Protein AF-A0A966MC82-F1 (afdb_monomer)

Secondary structure (DSSP, 8-state):
-TTTTT-----GGGTTT-S--HHHHHHHHHHHHHHHSTTHHHHHHHHHH---GGGGT-TTTS--TT-PPPGGGTTTTT-----GGG--S----S-----GGG-------

Sequence (109 aa):
YAQSMEFPIIPCDLCGSQPNLQRSAMKKLLRDWERDFPGRIENLFRSLHHIVPSHLLDQDAFDFQNLTIHSDLAHLSKSYEGDRAIDEGIDACESIEPSWSSLTWIHKD

Foldseek 3Di:
DCVVVVPPDDDPVVPPPDPCPVVVVV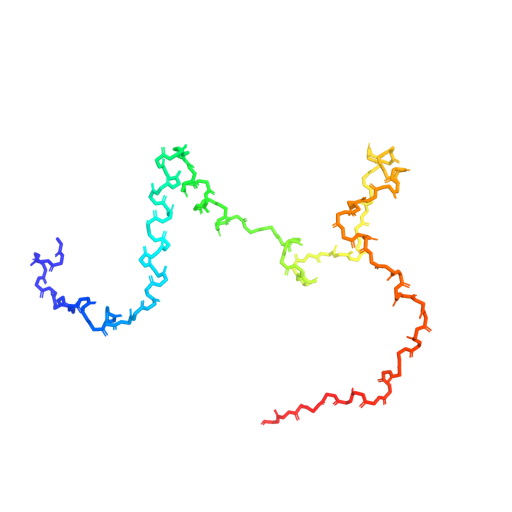VVVVVVCCVVPPCVVVVVVVVVVDDDQVVVPDCVSDPPPPDDDDPVCVVVVVPPPPDCVPVPDDPPPPDPPDPPVPDDDDDDD

Radius of gyration: 25.34 Å; Cα contacts (8 Å, |Δi|>4): 18; chains: 1; bounding box: 69×47×51 Å

Solvent-accessible surface area (backbone atoms only — not comparable to full-atom values): 7539 Å² total; per-residue (Å²): 104,60,77,82,67,68,56,87,76,78,68,74,66,85,75,61,81,54,95,76,53,58,69,59,54,49,54,50,52,54,53,52,45,36,71,78,38,74,66,47,61,60,51,54,57,52,48,75,74,57,81,59,48,76,80,67,78,37,69,91,70,28,74,72,87,77,71,72,82,59,74,91,48,57,77,59,72,70,59,84,72,63,84,64,89,73,66,89,62,75,87,82,78,70,83,72,82,76,79,69,89,74,76,76,83,79,82,77,130

Structure (mmCIF, N/CA/C/O backbone):
data_AF-A0A966MC82-F1
#
_entry.id   AF-A0A966MC82-F1
#
loop_
_atom_site.group_PDB
_atom_site.id
_atom_site.type_symbol
_atom_site.label_atom_id
_atom_site.label_alt_id
_atom_site.label_comp_id
_atom_site.label_asym_id
_atom_site.label_entity_id
_atom_site.label_seq_id
_atom_site.pdbx_PDB_ins_code
_atom_site.Cartn_x
_atom_site.Cartn_y
_atom_site.Cartn_z
_atom_site.occupancy
_atom_site.B_iso_or_equiv
_atom_site.auth_seq_id
_atom_site.auth_comp_id
_atom_site.auth_asym_id
_atom_site.auth_atom_id
_atom_site.pdbx_PDB_model_num
ATOM 1 N N . TYR A 1 1 ? -27.413 -11.396 7.766 1.00 80.94 1 TYR A N 1
ATOM 2 C CA . TYR A 1 1 ? -26.810 -12.608 7.182 1.00 80.94 1 TYR A CA 1
ATOM 3 C C . TYR A 1 1 ? -26.292 -13.564 8.251 1.00 80.94 1 TYR A C 1
ATOM 5 O O . TYR A 1 1 ? -26.901 -14.600 8.435 1.00 80.94 1 TYR A O 1
ATOM 13 N N . ALA A 1 2 ? -25.234 -13.236 9.006 1.00 83.19 2 ALA A N 1
ATOM 14 C CA . ALA A 1 2 ? -24.690 -14.174 10.000 1.00 83.19 2 ALA A CA 1
ATOM 15 C C . ALA A 1 2 ? -25.697 -14.570 11.101 1.00 83.19 2 ALA A C 1
ATOM 17 O O . ALA A 1 2 ? -25.834 -15.748 11.398 1.00 83.19 2 ALA A O 1
ATOM 18 N N . GLN A 1 3 ? -26.468 -13.607 11.623 1.00 85.44 3 GLN A N 1
ATOM 19 C CA . GLN A 1 3 ? -27.567 -13.880 12.563 1.00 85.44 3 GLN A CA 1
ATOM 20 C C . GLN A 1 3 ? -28.715 -14.684 11.940 1.00 85.44 3 GLN A C 1
ATOM 22 O O . GLN A 1 3 ? -29.256 -15.566 12.585 1.00 85.44 3 GLN A O 1
ATOM 27 N N . SER A 1 4 ? -29.082 -14.400 10.687 1.00 90.06 4 SER A N 1
ATOM 28 C CA . SER A 1 4 ? -30.184 -15.090 9.999 1.00 90.06 4 SER A CA 1
ATOM 29 C C . SER A 1 4 ? -29.837 -16.521 9.579 1.00 90.06 4 SER A C 1
ATOM 31 O O . SER A 1 4 ? -30.735 -17.293 9.285 1.00 90.06 4 SER A O 1
ATOM 33 N N . MET A 1 5 ? -28.545 -16.851 9.516 1.00 94.25 5 MET A N 1
ATOM 34 C CA . MET A 1 5 ? -28.022 -18.182 9.193 1.00 94.25 5 MET A CA 1
ATOM 35 C C . MET A 1 5 ? -27.556 -18.945 10.444 1.00 94.25 5 MET A C 1
ATOM 37 O O . MET A 1 5 ? -26.957 -20.005 10.306 1.00 94.25 5 MET A O 1
ATOM 41 N N . GLU A 1 6 ? -27.770 -18.384 11.643 1.00 91.00 6 GLU A N 1
ATOM 42 C CA . GLU A 1 6 ? -27.381 -18.976 12.934 1.00 91.00 6 GLU A CA 1
ATOM 43 C C . GLU A 1 6 ? -25.905 -19.416 13.014 1.00 91.00 6 GLU A C 1
ATOM 45 O O . GLU A 1 6 ? -25.554 -20.363 13.717 1.00 91.00 6 GLU A O 1
ATOM 50 N N . PHE A 1 7 ? -24.998 -18.723 12.314 1.00 90.12 7 PHE A N 1
ATOM 51 C CA . PHE A 1 7 ? -23.576 -19.049 12.406 1.00 90.12 7 PHE A CA 1
ATOM 52 C C . PHE A 1 7 ? -23.036 -18.742 13.810 1.00 90.12 7 PHE A C 1
ATOM 54 O O . PHE A 1 7 ? -23.354 -17.683 14.363 1.00 90.12 7 PHE A O 1
ATOM 61 N N . PRO A 1 8 ? -22.162 -19.600 14.375 1.00 84.38 8 PRO A N 1
ATOM 62 C CA . PRO A 1 8 ? -21.488 -19.301 15.628 1.00 84.38 8 PRO A CA 1
ATOM 63 C C . PRO A 1 8 ? -20.545 -18.113 15.415 1.00 84.38 8 PRO A C 1
ATOM 65 O O . PRO A 1 8 ? -19.492 -18.225 14.784 1.00 84.38 8 PRO A O 1
ATOM 68 N N . ILE A 1 9 ? -20.940 -16.948 15.924 1.00 81.62 9 ILE A N 1
ATOM 69 C CA . ILE A 1 9 ? -20.110 -15.746 15.885 1.00 81.62 9 ILE A CA 1
ATOM 70 C C . ILE A 1 9 ? -19.099 -15.858 17.024 1.00 81.62 9 ILE A C 1
ATOM 72 O O . ILE A 1 9 ? -19.450 -15.735 18.196 1.00 81.62 9 ILE A O 1
ATOM 76 N N . ILE A 1 10 ? -17.837 -16.092 16.673 1.00 78.94 1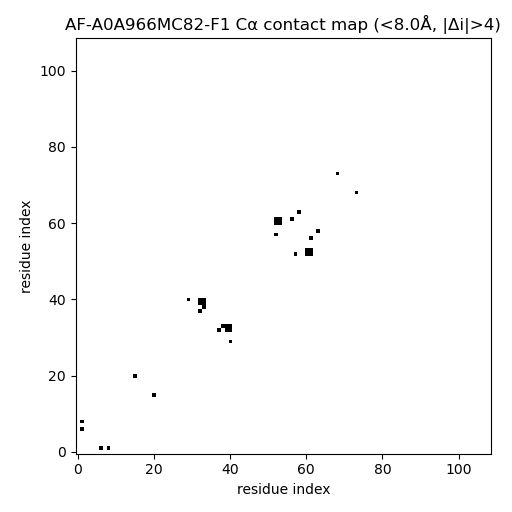0 ILE A N 1
ATOM 77 C CA . ILE A 1 10 ? -16.733 -16.054 17.632 1.00 78.94 10 ILE A CA 1
ATOM 78 C C . ILE A 1 10 ? -16.566 -14.594 18.090 1.00 78.94 10 ILE A C 1
ATOM 80 O O . ILE A 1 10 ? -16.379 -13.717 17.239 1.00 78.94 10 ILE A O 1
ATOM 84 N N . PRO A 1 11 ? -16.644 -14.296 19.400 1.00 66.19 11 PRO A N 1
ATOM 85 C CA . PRO A 1 11 ? -16.524 -12.929 19.889 1.00 66.19 11 PRO A CA 1
ATOM 86 C C . PRO A 1 11 ? -15.121 -12.376 19.597 1.00 66.19 11 PRO A C 1
ATOM 88 O O . PRO A 1 11 ? -14.108 -13.051 19.788 1.00 66.19 11 PRO A O 1
ATOM 91 N N . CYS A 1 12 ? -15.059 -11.122 19.140 1.00 63.47 12 CYS A N 1
ATOM 92 C CA . CYS A 1 12 ? -13.821 -10.422 18.757 1.00 63.47 12 CYS A CA 1
ATOM 93 C C . CYS A 1 12 ? -12.890 -10.120 19.955 1.00 63.47 12 CYS A C 1
ATOM 95 O O . CYS A 1 12 ? -11.822 -9.524 19.804 1.00 63.47 12 CYS A O 1
ATOM 97 N N . ASP A 1 13 ? -13.263 -10.576 21.144 1.00 58.03 13 ASP A N 1
ATOM 98 C CA . ASP A 1 13 ? -12.555 -10.341 22.398 1.00 58.03 13 ASP A CA 1
ATOM 99 C C . ASP A 1 13 ? -11.348 -11.285 22.554 1.00 58.03 13 ASP A C 1
ATOM 101 O O . ASP A 1 13 ? -10.431 -11.010 23.323 1.00 58.03 13 ASP A O 1
ATOM 105 N N . LEU A 1 14 ? -11.290 -12.359 21.756 1.00 58.88 14 LEU A N 1
ATOM 106 C CA . LEU A 1 14 ? -10.210 -13.359 21.758 1.00 58.88 14 LEU A CA 1
ATOM 107 C C . LEU A 1 14 ? -8.866 -12.839 21.206 1.00 58.88 14 LEU A C 1
ATOM 109 O O . LEU A 1 14 ? -7.823 -13.428 21.467 1.00 58.88 14 LEU A O 1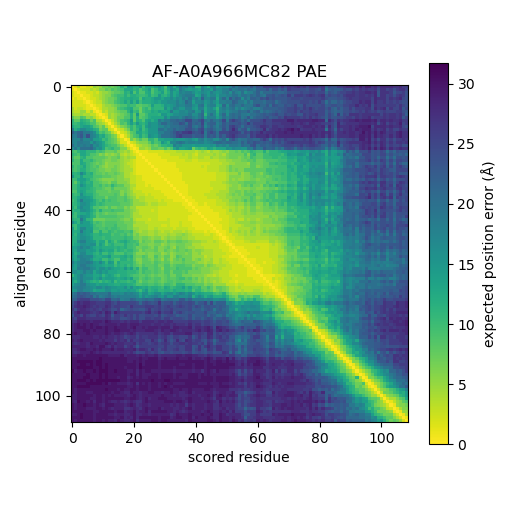
ATOM 113 N N . CYS A 1 15 ? -8.873 -11.726 20.466 1.00 56.22 15 CYS A N 1
ATOM 114 C CA . CYS A 1 15 ? -7.682 -11.069 19.899 1.00 56.22 15 CYS A CA 1
ATOM 115 C C . CYS A 1 15 ? -7.512 -9.617 20.408 1.00 56.22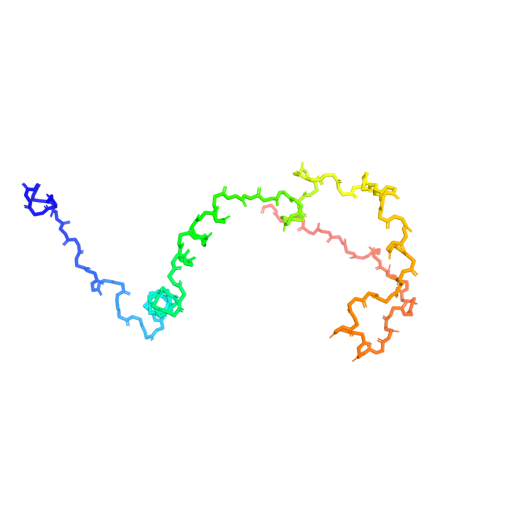 15 CYS A C 1
ATOM 117 O O . CYS A 1 15 ? -6.488 -8.980 20.159 1.00 56.22 15 CYS A O 1
ATOM 119 N N . GLY A 1 16 ? -8.509 -9.081 21.122 1.00 53.38 16 GLY A N 1
ATOM 120 C CA . GLY A 1 16 ? -8.615 -7.666 21.495 1.00 53.38 16 GLY A CA 1
ATOM 121 C C . GLY A 1 16 ? -7.909 -7.250 22.789 1.00 53.38 16 GLY A C 1
ATOM 122 O O . GLY A 1 16 ? -7.924 -6.069 23.116 1.00 53.38 16 GLY A O 1
ATOM 123 N N . SER A 1 17 ? -7.280 -8.170 23.525 1.00 58.66 17 SER A N 1
ATOM 124 C CA . SER A 1 17 ? -6.634 -7.876 24.817 1.00 58.66 17 SER A CA 1
ATOM 125 C C . SER A 1 17 ? -5.199 -7.341 24.709 1.00 58.66 17 SER A C 1
ATOM 127 O O . SER A 1 17 ? -4.528 -7.161 25.724 1.00 58.66 17 SER A O 1
ATOM 129 N N . GLN A 1 18 ? -4.700 -7.087 23.496 1.00 66.44 18 GLN A N 1
ATOM 130 C CA . GLN A 1 18 ? -3.320 -6.652 23.295 1.00 66.44 18 GLN A CA 1
ATOM 131 C C . GLN A 1 18 ? -3.205 -5.120 23.377 1.00 66.44 18 GLN A C 1
ATOM 133 O O . GLN A 1 18 ? -3.910 -4.415 22.655 1.00 66.44 18 GLN A O 1
ATOM 138 N N . PRO A 1 19 ? -2.282 -4.576 24.190 1.00 61.50 19 PRO A N 1
ATOM 139 C CA . PRO A 1 19 ? -2.150 -3.131 24.402 1.00 61.50 19 PRO A CA 1
ATOM 140 C C . PRO A 1 19 ? -1.717 -2.350 23.145 1.00 61.50 19 PRO A C 1
ATOM 142 O O . PRO A 1 19 ? -1.921 -1.143 23.078 1.00 61.50 19 PRO A O 1
ATOM 145 N N . ASN A 1 20 ? -1.182 -3.027 22.120 1.00 65.12 20 ASN A N 1
ATOM 146 C CA . ASN A 1 20 ? -0.632 -2.420 20.901 1.00 65.12 20 ASN A CA 1
ATOM 147 C C . ASN A 1 20 ? -1.455 -2.774 19.654 1.00 65.12 20 ASN A C 1
ATOM 149 O O . ASN A 1 20 ? -0.937 -3.331 18.684 1.00 65.12 20 ASN A O 1
ATOM 153 N N . LEU A 1 21 ? -2.754 -2.469 19.666 1.00 75.75 21 LEU A N 1
ATOM 154 C CA . LEU A 1 21 ? -3.658 -2.723 18.538 1.00 75.75 21 LEU A CA 1
ATOM 155 C C . LEU A 1 21 ? -3.361 -1.791 17.348 1.00 75.75 21 LEU A C 1
ATOM 157 O O . LEU A 1 21 ? -4.117 -0.863 17.048 1.00 75.75 21 LEU A O 1
ATOM 161 N N . GLN A 1 22 ? -2.295 -2.097 16.608 1.00 83.12 22 GLN A N 1
ATOM 162 C CA . GLN A 1 22 ? -1.900 -1.399 15.379 1.00 83.12 22 GLN A CA 1
ATOM 163 C C . GLN A 1 22 ? -3.033 -1.366 14.347 1.00 83.12 22 GLN A C 1
ATOM 165 O O . GLN A 1 22 ? -3.227 -0.379 13.644 1.00 83.12 22 GLN A O 1
ATOM 170 N N . ARG A 1 23 ? -3.875 -2.407 14.321 1.00 85.00 23 ARG A N 1
ATOM 171 C CA . ARG A 1 23 ? -5.068 -2.445 13.465 1.00 85.00 23 ARG A CA 1
ATOM 172 C C . ARG A 1 23 ? -6.098 -1.367 13.831 1.00 85.00 23 ARG A C 1
ATOM 174 O O . ARG A 1 23 ? -6.747 -0.824 12.940 1.00 85.00 23 ARG A O 1
ATOM 181 N N . SER A 1 24 ? -6.263 -1.055 15.117 1.00 83.56 24 SER A N 1
ATOM 182 C CA . SER A 1 24 ? -7.170 0.011 15.564 1.00 83.56 24 SER A CA 1
ATOM 183 C C . SER A 1 24 ? -6.610 1.390 15.210 1.00 83.56 24 SER A C 1
ATOM 185 O O . SER A 1 24 ? -7.329 2.224 14.657 1.00 83.56 24 SER A O 1
ATOM 187 N N . ALA A 1 25 ? -5.306 1.590 15.435 1.00 88.94 25 ALA A N 1
ATOM 188 C CA . ALA A 1 25 ? -4.604 2.814 15.054 1.00 88.94 25 ALA A CA 1
ATOM 189 C C . ALA A 1 25 ? -4.692 3.075 13.541 1.00 88.94 25 ALA A C 1
ATOM 191 O O . ALA A 1 25 ? -5.101 4.158 13.126 1.00 88.94 25 ALA A O 1
ATOM 192 N N . MET A 1 26 ? -4.432 2.054 12.719 1.00 91.12 26 MET A N 1
ATOM 193 C CA . MET A 1 26 ? -4.574 2.134 11.263 1.00 91.12 26 MET A CA 1
ATOM 194 C C . MET A 1 26 ? -6.013 2.465 10.846 1.00 91.12 26 MET A C 1
ATOM 196 O O . MET A 1 26 ? -6.231 3.336 10.011 1.00 91.12 26 MET A O 1
ATOM 200 N N . LYS A 1 27 ? -7.022 1.831 11.465 1.00 90.25 27 LYS A N 1
ATOM 201 C CA . LYS A 1 27 ? -8.436 2.134 11.180 1.00 90.25 27 LYS A CA 1
ATOM 202 C C . LYS A 1 27 ? -8.773 3.601 11.463 1.00 90.25 27 LYS A C 1
ATOM 204 O O . LYS A 1 27 ? -9.547 4.192 10.714 1.00 90.25 27 LYS A O 1
ATOM 209 N N . LYS A 1 28 ? -8.223 4.180 12.534 1.00 92.88 28 LYS A N 1
ATOM 210 C CA . LYS A 1 28 ? -8.393 5.605 12.838 1.00 92.88 28 LYS A CA 1
ATOM 211 C C . LYS A 1 28 ? -7.718 6.478 11.779 1.00 92.88 28 LYS A C 1
ATOM 213 O O . LYS A 1 28 ? -8.386 7.340 11.222 1.00 92.88 28 LYS A O 1
ATOM 218 N N . LEU A 1 29 ? -6.461 6.190 11.450 1.00 94.62 29 LEU A N 1
ATOM 219 C CA . LEU A 1 29 ? -5.698 6.931 10.444 1.00 94.62 29 LEU A CA 1
ATOM 220 C C . LEU A 1 29 ? -6.397 6.945 9.078 1.00 94.62 29 LEU A C 1
ATOM 222 O O . LEU A 1 29 ? -6.531 8.006 8.478 1.00 94.62 29 LEU A O 1
ATOM 226 N N . LEU A 1 30 ? -6.915 5.801 8.622 1.00 94.56 30 LEU A N 1
ATOM 227 C CA . LEU A 1 30 ? -7.669 5.727 7.368 1.00 94.56 30 LEU A CA 1
ATOM 228 C C . LEU A 1 30 ? -8.920 6.619 7.402 1.00 94.56 30 LEU A C 1
ATOM 230 O O . LEU A 1 30 ? -9.178 7.347 6.450 1.00 94.56 30 LEU A O 1
ATOM 234 N N . ARG A 1 31 ? -9.674 6.618 8.510 1.00 94.00 31 ARG A N 1
ATOM 235 C CA . ARG A 1 31 ? -10.863 7.479 8.663 1.00 94.00 31 ARG A CA 1
ATOM 236 C C . ARG A 1 31 ? -10.518 8.964 8.664 1.00 94.00 31 ARG A C 1
ATOM 238 O O . ARG A 1 31 ? -11.255 9.748 8.076 1.00 94.00 31 ARG A O 1
ATOM 245 N N . ASP A 1 32 ? -9.432 9.336 9.335 1.00 96.06 32 ASP A N 1
ATOM 246 C CA . ASP A 1 32 ? -8.961 10.720 9.360 1.00 96.06 32 ASP A CA 1
ATOM 247 C C . ASP A 1 32 ? -8.540 11.166 7.949 1.00 96.06 32 ASP A C 1
ATOM 249 O O . ASP A 1 32 ? -8.959 12.222 7.486 1.00 96.06 32 ASP A O 1
ATOM 253 N N . TRP A 1 33 ? -7.820 10.317 7.213 1.00 96.38 33 TRP A N 1
ATOM 254 C CA . TRP A 1 33 ? -7.442 10.577 5.823 1.00 96.38 33 TRP A CA 1
ATOM 255 C C . TRP A 1 33 ? -8.620 10.743 4.870 1.00 96.38 33 TRP A C 1
ATOM 257 O O . TRP A 1 33 ? -8.550 11.617 4.014 1.00 96.38 33 TRP A O 1
ATOM 267 N N . GLU A 1 34 ? -9.678 9.949 5.011 1.00 95.75 34 GLU A N 1
ATOM 268 C CA . GLU A 1 34 ? -10.872 10.088 4.168 1.00 95.75 34 GLU A CA 1
ATOM 269 C C . GLU A 1 34 ? -11.630 11.386 4.452 1.00 95.75 34 GLU A C 1
ATOM 271 O O . GLU A 1 34 ? -12.150 12.021 3.539 1.00 95.75 34 GLU A O 1
ATOM 276 N N . ARG A 1 35 ? -11.662 11.818 5.720 1.00 95.44 35 ARG A N 1
ATOM 277 C CA . ARG A 1 35 ? -12.254 13.109 6.090 1.00 95.44 35 ARG A CA 1
ATOM 278 C C . ARG A 1 35 ? -11.462 14.269 5.495 1.00 95.44 35 ARG A C 1
ATOM 280 O O . ARG A 1 35 ? -12.060 15.210 4.981 1.00 95.44 35 ARG A O 1
ATOM 287 N N . ASP A 1 36 ? -10.141 14.218 5.619 1.00 97.06 36 ASP A N 1
ATOM 288 C CA . ASP A 1 36 ? -9.273 15.325 5.226 1.00 97.06 36 ASP A CA 1
ATOM 2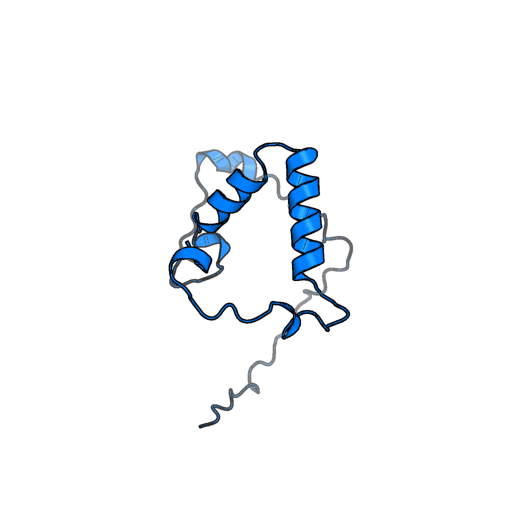89 C C . ASP A 1 36 ? -9.076 15.365 3.695 1.00 97.06 36 ASP A C 1
ATOM 291 O O . ASP A 1 36 ? -8.899 16.436 3.115 1.00 97.06 36 ASP A O 1
ATOM 295 N N . PHE A 1 37 ? -9.134 14.204 3.029 1.00 95.88 37 PHE A N 1
ATOM 296 C CA . PHE A 1 37 ? -8.928 14.033 1.590 1.00 95.88 37 PHE A CA 1
ATOM 297 C C . PHE A 1 37 ? -9.885 12.966 1.023 1.00 95.88 37 PHE A C 1
ATOM 299 O O . PHE A 1 37 ? -9.497 11.797 0.912 1.00 95.88 37 PHE A O 1
ATOM 306 N N . PRO A 1 38 ? -11.114 13.347 0.631 1.00 94.69 38 PRO A N 1
ATOM 307 C CA . PRO A 1 38 ? -12.096 12.395 0.119 1.00 94.69 38 PRO A CA 1
ATOM 308 C C . PRO A 1 38 ? -11.594 11.720 -1.163 1.00 94.69 38 PRO A C 1
ATOM 310 O O . PRO A 1 38 ? -11.027 12.383 -2.040 1.00 94.69 38 PRO A O 1
ATOM 313 N N . GLY A 1 39 ? -11.788 10.407 -1.286 1.00 93.88 39 GLY A N 1
ATOM 314 C CA . GLY A 1 39 ? -11.294 9.628 -2.430 1.00 93.88 39 GLY A CA 1
ATOM 315 C C . GLY A 1 39 ? -9.879 9.057 -2.251 1.00 93.88 39 GLY A C 1
ATOM 316 O O . GLY A 1 39 ? -9.347 8.379 -3.143 1.00 93.88 39 GLY A O 1
ATOM 317 N N . ARG A 1 40 ? -9.202 9.365 -1.135 1.00 95.19 40 ARG A N 1
ATOM 318 C CA . ARG A 1 40 ? -7.836 8.886 -0.880 1.00 95.19 40 ARG A CA 1
ATOM 319 C C . ARG A 1 40 ? -7.820 7.388 -0.604 1.00 95.19 40 ARG A C 1
ATOM 321 O O . ARG A 1 40 ? -6.900 6.715 -1.079 1.00 95.19 40 ARG A O 1
ATOM 328 N N . ILE A 1 41 ? -8.796 6.862 0.137 1.00 94.94 41 ILE A N 1
ATOM 329 C CA . ILE A 1 41 ? -8.851 5.427 0.435 1.00 94.94 41 ILE A CA 1
ATOM 330 C C . ILE A 1 41 ? -9.028 4.617 -0.854 1.00 94.94 41 ILE A C 1
ATOM 332 O O . ILE A 1 41 ? -8.372 3.591 -1.019 1.00 94.94 41 ILE A O 1
ATOM 336 N N . GLU A 1 42 ? -9.848 5.078 -1.792 1.00 94.31 42 GLU A N 1
ATOM 337 C CA . GLU A 1 42 ? -10.096 4.425 -3.080 1.00 94.31 42 GLU A CA 1
ATOM 338 C C . GLU A 1 42 ? -8.833 4.401 -3.941 1.00 94.31 42 GLU A C 1
ATOM 340 O O . GLU A 1 42 ? -8.509 3.381 -4.552 1.00 94.31 42 GLU A O 1
ATOM 345 N N . ASN A 1 43 ? -8.085 5.507 -3.963 1.00 93.44 43 ASN A N 1
ATOM 346 C CA . ASN A 1 43 ? -6.802 5.565 -4.657 1.00 93.44 43 ASN A CA 1
ATOM 347 C C . ASN A 1 43 ? -5.767 4.627 -4.026 1.00 93.44 43 ASN A C 1
ATOM 349 O O . ASN A 1 43 ? -5.060 3.937 -4.760 1.00 93.44 43 ASN A O 1
ATOM 353 N N . LEU A 1 44 ? -5.719 4.549 -2.692 1.00 92.38 44 LEU A N 1
ATOM 354 C CA . LEU A 1 44 ? -4.879 3.585 -1.981 1.00 92.38 44 LEU A CA 1
ATOM 355 C C . LEU A 1 44 ? -5.291 2.141 -2.309 1.00 92.38 44 LEU A C 1
ATOM 357 O O . LEU A 1 44 ? -4.448 1.306 -2.605 1.00 92.38 44 LEU A O 1
ATOM 361 N N . PHE A 1 45 ? -6.587 1.834 -2.317 1.00 92.19 45 PHE A N 1
ATOM 362 C CA . 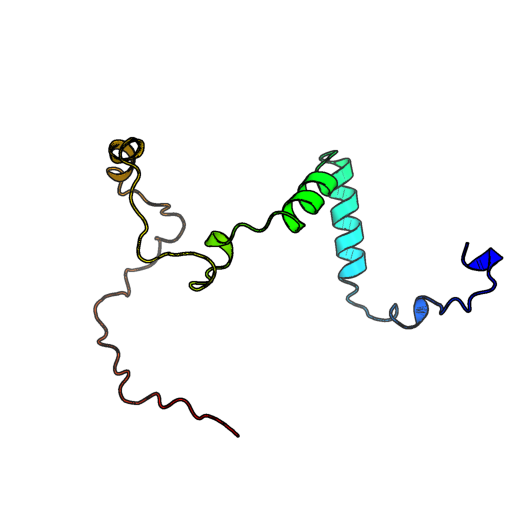PHE A 1 45 ? -7.072 0.504 -2.694 1.00 92.19 45 PHE A CA 1
ATOM 363 C C . PHE A 1 45 ? -6.720 0.144 -4.138 1.00 92.19 45 PHE A C 1
ATOM 365 O O . PHE A 1 45 ? -6.352 -0.995 -4.427 1.00 92.19 45 PHE A O 1
ATOM 372 N N . ARG A 1 46 ? -6.804 1.113 -5.052 1.00 93.00 46 ARG A N 1
ATOM 373 C CA . ARG A 1 46 ? -6.447 0.911 -6.455 1.00 93.00 46 ARG A CA 1
ATOM 374 C C . ARG A 1 46 ? -4.946 0.708 -6.647 1.00 93.00 46 ARG A C 1
ATOM 376 O O . ARG A 1 46 ? -4.570 -0.106 -7.487 1.00 93.00 46 ARG A O 1
ATOM 383 N N . SER A 1 47 ? -4.099 1.384 -5.867 1.00 90.81 47 SER A N 1
ATOM 384 C CA . SER A 1 47 ? -2.647 1.183 -5.943 1.00 90.81 47 SER A CA 1
ATOM 385 C C . SER A 1 47 ? -2.229 -0.212 -5.478 1.00 90.81 47 SER A C 1
ATOM 387 O O . SER A 1 47 ? -1.340 -0.796 -6.085 1.00 90.81 47 SER A O 1
ATOM 389 N N . LEU A 1 48 ? -2.919 -0.798 -4.491 1.00 89.94 48 LEU A N 1
ATOM 390 C CA . LEU A 1 48 ? -2.656 -2.176 -4.049 1.00 89.94 48 LEU A CA 1
ATOM 391 C C . LEU A 1 48 ? -2.862 -3.217 -5.161 1.00 89.94 48 LEU A C 1
ATOM 393 O O . LEU A 1 48 ? -2.190 -4.245 -5.167 1.00 89.94 48 LEU A O 1
ATOM 397 N N . HIS A 1 49 ? -3.771 -2.960 -6.104 1.00 89.81 49 HIS A N 1
ATOM 398 C CA . HIS A 1 49 ? -3.996 -3.836 -7.257 1.00 89.81 49 HIS A CA 1
ATOM 399 C C . HIS A 1 49 ? -3.025 -3.592 -8.416 1.00 89.81 49 HIS A C 1
ATOM 401 O O . HIS A 1 49 ? -2.886 -4.454 -9.283 1.00 89.81 49 HIS A O 1
ATOM 407 N N . HIS A 1 50 ? -2.382 -2.427 -8.464 1.00 90.25 50 HIS A N 1
ATOM 408 C CA . HIS A 1 50 ? -1.539 -2.025 -9.579 1.00 90.25 50 HIS A CA 1
ATOM 409 C C . HIS A 1 50 ? -0.061 -2.111 -9.194 1.00 90.25 50 HIS A C 1
ATOM 411 O O . HIS A 1 50 ? 0.559 -1.136 -8.765 1.00 90.25 50 HIS A O 1
ATOM 417 N N . ILE A 1 51 ? 0.506 -3.301 -9.371 1.00 89.38 51 ILE A N 1
ATOM 418 C CA . ILE A 1 51 ? 1.913 -3.575 -9.086 1.00 89.38 51 ILE A CA 1
ATOM 419 C C . ILE A 1 51 ? 2.744 -3.243 -10.327 1.00 89.38 51 ILE A C 1
ATOM 421 O O . ILE A 1 51 ? 2.504 -3.786 -11.403 1.00 89.38 51 ILE A O 1
ATOM 425 N N . VAL A 1 52 ? 3.730 -2.357 -10.171 1.00 89.88 52 VAL A N 1
ATOM 426 C CA . VAL A 1 52 ? 4.716 -2.048 -11.215 1.00 89.88 52 VAL A CA 1
ATOM 427 C C . VAL A 1 52 ? 5.978 -2.872 -10.935 1.00 89.88 52 VAL A C 1
ATOM 429 O O . VAL A 1 52 ? 6.600 -2.644 -9.896 1.00 89.88 52 VAL A O 1
ATOM 432 N N . PRO A 1 53 ? 6.380 -3.805 -11.821 1.00 91.25 53 PRO A N 1
ATOM 433 C CA . PRO A 1 53 ? 7.513 -4.704 -11.574 1.00 91.25 53 PRO A CA 1
ATOM 434 C C . PRO A 1 53 ? 8.832 -3.995 -11.247 1.00 91.25 53 PRO A C 1
ATOM 436 O O . PRO A 1 53 ? 9.575 -4.454 -10.385 1.00 91.25 53 PRO A O 1
ATOM 439 N N . SER A 1 54 ? 9.090 -2.827 -11.845 1.00 90.31 54 SER A N 1
ATOM 440 C CA . SER A 1 54 ? 10.309 -2.049 -11.580 1.00 90.31 54 SER A CA 1
ATOM 441 C C . SER A 1 54 ? 10.460 -1.613 -10.117 1.00 90.31 54 SER A C 1
ATOM 443 O O . SER A 1 54 ? 11.580 -1.438 -9.648 1.00 90.31 54 SER A O 1
ATOM 445 N N . HIS A 1 55 ? 9.361 -1.460 -9.370 1.00 90.00 55 HIS A N 1
ATOM 446 C CA . HIS A 1 55 ? 9.398 -1.085 -7.951 1.00 90.00 55 HIS A CA 1
ATOM 447 C C . HIS A 1 55 ? 9.661 -2.271 -7.017 1.00 90.00 55 HIS A C 1
ATOM 449 O O . HIS A 1 55 ? 9.937 -2.062 -5.838 1.00 90.00 55 HIS A O 1
ATOM 455 N N . LEU A 1 56 ? 9.555 -3.507 -7.513 1.00 91.19 56 LEU A N 1
ATOM 456 C CA . LEU A 1 56 ? 9.765 -4.708 -6.705 1.00 91.19 56 LEU A CA 1
ATOM 457 C C . LEU A 1 56 ? 11.242 -5.096 -6.571 1.00 91.19 56 LEU A C 1
ATOM 459 O O . LEU A 1 56 ? 11.540 -6.004 -5.803 1.00 91.19 56 LEU A O 1
ATOM 463 N N . LEU A 1 57 ? 12.151 -4.422 -7.294 1.00 89.38 57 LEU A N 1
ATOM 464 C CA . LEU A 1 57 ? 13.585 -4.761 -7.358 1.00 89.38 57 LEU A CA 1
ATOM 465 C C . LEU A 1 57 ? 13.844 -6.236 -7.716 1.00 89.38 57 LEU A C 1
ATOM 467 O O . LEU A 1 57 ? 14.874 -6.806 -7.366 1.00 89.38 57 LEU A O 1
ATOM 471 N N . ASP A 1 58 ? 12.896 -6.847 -8.417 1.00 93.56 58 ASP A N 1
ATOM 472 C CA . ASP A 1 58 ? 12.943 -8.239 -8.830 1.00 93.56 58 ASP A CA 1
ATOM 473 C C . ASP A 1 58 ? 13.484 -8.314 -10.264 1.00 93.56 58 ASP A C 1
ATOM 475 O O . ASP A 1 58 ? 12.844 -7.832 -11.202 1.00 93.56 58 ASP A O 1
ATOM 479 N N . GLN A 1 59 ? 14.684 -8.881 -10.419 1.00 91.25 59 GLN A N 1
ATOM 480 C CA . GLN A 1 59 ? 15.384 -8.991 -11.705 1.00 91.25 59 GLN A CA 1
ATOM 481 C C . GLN A 1 59 ? 14.717 -9.988 -12.661 1.00 91.25 59 GLN A C 1
ATOM 483 O O . GLN A 1 59 ? 14.892 -9.866 -13.873 1.00 91.25 59 GLN A O 1
ATOM 488 N N . ASP A 1 60 ? 13.938 -10.939 -12.138 1.00 93.31 60 ASP A N 1
ATOM 489 C CA . ASP A 1 60 ? 13.181 -11.885 -12.960 1.00 93.31 60 ASP A CA 1
ATOM 490 C C . ASP A 1 60 ? 11.900 -11.229 -13.495 1.00 93.31 60 ASP A C 1
ATOM 492 O O . ASP A 1 60 ? 11.441 -11.527 -14.601 1.00 93.31 60 ASP A O 1
ATOM 496 N N . ALA A 1 61 ? 11.323 -10.305 -12.721 1.00 91.81 61 ALA A N 1
ATOM 497 C CA . ALA A 1 61 ? 10.111 -9.582 -13.092 1.00 91.81 61 ALA A CA 1
ATOM 498 C C . ALA A 1 61 ? 10.376 -8.315 -13.929 1.00 91.81 61 ALA A C 1
ATOM 500 O O . ALA A 1 61 ? 9.465 -7.843 -14.619 1.00 91.81 61 ALA A O 1
ATOM 501 N N . PHE A 1 62 ? 11.582 -7.740 -13.872 1.00 93.56 62 PHE A N 1
ATOM 502 C CA . PHE A 1 62 ? 11.949 -6.530 -14.610 1.00 93.56 62 PHE A CA 1
ATOM 503 C C . PHE A 1 62 ? 13.417 -6.549 -15.073 1.00 93.56 62 PHE A C 1
ATOM 505 O O . PHE A 1 62 ? 14.337 -6.725 -14.279 1.00 93.56 62 PHE A O 1
ATOM 512 N N . ASP A 1 63 ? 13.644 -6.293 -16.366 1.00 91.81 63 ASP A N 1
ATOM 513 C CA . ASP A 1 63 ? 14.983 -6.260 -16.965 1.00 91.81 63 ASP A CA 1
ATOM 514 C C . ASP A 1 63 ? 15.699 -4.933 -16.673 1.00 91.81 63 ASP A C 1
ATOM 516 O O . ASP A 1 63 ? 15.618 -3.959 -17.426 1.00 91.81 63 ASP A O 1
ATOM 520 N N . PHE A 1 64 ? 16.420 -4.903 -15.554 1.00 89.94 64 PHE A N 1
ATOM 521 C CA . PHE A 1 64 ? 17.255 -3.764 -15.177 1.00 89.94 64 PHE A CA 1
ATOM 522 C C . PHE A 1 64 ? 18.546 -3.651 -16.005 1.00 89.94 64 PHE A C 1
ATOM 524 O O . PHE A 1 64 ? 19.150 -2.579 -16.028 1.00 89.94 64 PHE A O 1
ATOM 531 N N . GLN A 1 65 ? 18.996 -4.722 -16.669 1.00 89.75 65 GLN A N 1
ATOM 532 C CA . GLN A 1 65 ? 20.285 -4.732 -17.375 1.00 89.75 65 GLN A CA 1
ATOM 533 C C . GLN A 1 65 ? 20.212 -3.961 -18.694 1.00 89.75 65 GLN A C 1
ATOM 535 O O . GLN A 1 65 ? 21.178 -3.303 -19.079 1.00 89.75 65 GLN A O 1
ATOM 540 N N . ASN A 1 66 ? 19.056 -3.993 -19.357 1.00 89.19 66 ASN A N 1
ATOM 541 C CA . ASN A 1 66 ? 18.846 -3.341 -20.649 1.00 89.19 66 ASN A CA 1
ATOM 542 C C . ASN A 1 66 ? 18.089 -2.005 -20.547 1.00 89.19 66 ASN A C 1
ATOM 544 O O . ASN A 1 66 ? 17.378 -1.613 -21.474 1.00 89.19 66 AS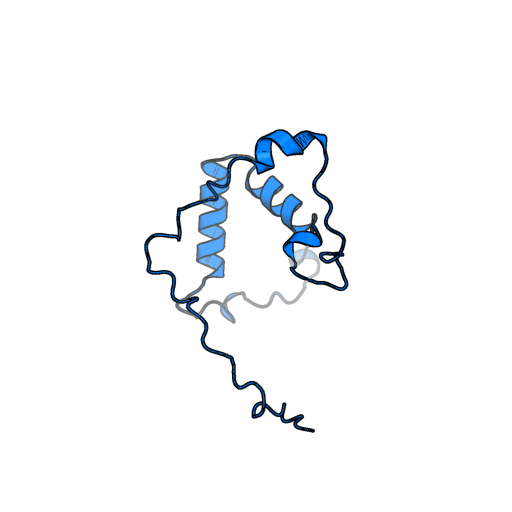N A O 1
ATOM 548 N N . LEU A 1 67 ? 18.241 -1.273 -19.439 1.00 87.12 67 LEU A N 1
ATOM 549 C CA . LEU A 1 67 ? 17.661 0.063 -19.299 1.00 87.12 67 LEU A CA 1
ATOM 550 C C . LEU A 1 67 ? 18.297 1.047 -20.291 1.00 87.12 67 LEU A C 1
ATOM 552 O O . LEU A 1 67 ? 19.475 1.389 -20.197 1.00 87.12 67 LEU A O 1
ATOM 556 N N . THR A 1 68 ? 17.496 1.551 -21.228 1.00 82.00 68 THR A N 1
ATOM 557 C CA . THR A 1 68 ? 17.926 2.574 -22.186 1.00 82.00 68 THR A CA 1
ATOM 558 C C . THR A 1 68 ? 17.423 3.950 -21.781 1.00 82.00 68 THR A C 1
ATOM 560 O O . THR A 1 68 ? 16.241 4.129 -21.483 1.00 82.00 68 THR A O 1
ATOM 563 N N . ILE A 1 69 ? 18.295 4.953 -21.852 1.00 79.19 69 ILE A N 1
ATOM 564 C CA . ILE A 1 69 ? 17.884 6.352 -21.732 1.00 79.19 69 ILE A CA 1
ATOM 565 C C . ILE A 1 69 ? 17.054 6.692 -22.972 1.00 79.19 69 ILE A C 1
ATOM 567 O O . ILE A 1 69 ? 17.562 6.654 -24.093 1.00 79.19 69 ILE A O 1
ATOM 571 N N . HIS A 1 70 ? 15.779 7.032 -22.784 1.00 72.81 70 HIS A N 1
ATOM 572 C CA . HIS A 1 70 ? 14.968 7.560 -23.875 1.00 72.81 70 HIS A CA 1
ATOM 573 C C . HIS A 1 70 ? 15.594 8.865 -24.384 1.00 72.81 70 HIS A C 1
ATOM 575 O O . HIS A 1 70 ? 15.804 9.806 -23.616 1.00 72.81 70 HIS A O 1
ATOM 581 N N . SER A 1 71 ? 15.890 8.920 -25.686 1.00 66.19 71 SER A N 1
ATOM 582 C CA . SER A 1 71 ? 16.585 10.030 -26.357 1.00 66.19 71 SER A CA 1
ATOM 583 C C . SER A 1 71 ? 15.929 11.393 -26.137 1.00 66.19 71 SER A C 1
ATOM 585 O O . SER A 1 71 ? 16.611 12.415 -26.125 1.00 66.19 71 SER A O 1
ATOM 587 N N . ASP A 1 72 ? 14.621 11.409 -25.897 1.00 67.25 72 ASP A N 1
ATOM 588 C CA . ASP A 1 72 ? 13.843 12.630 -25.681 1.00 67.25 72 ASP A CA 1
ATOM 589 C C . ASP A 1 72 ? 14.176 13.295 -24.333 1.00 67.25 72 ASP A C 1
ATOM 591 O O . ASP A 1 72 ? 13.990 14.500 -24.170 1.00 67.25 72 ASP A O 1
ATOM 595 N N . LEU A 1 73 ? 14.760 12.544 -23.391 1.00 64.94 73 LEU A N 1
ATOM 596 C CA . LEU A 1 73 ? 15.232 13.015 -22.084 1.00 64.94 73 LEU A CA 1
ATOM 597 C C . LEU A 1 73 ? 16.760 13.189 -22.025 1.00 64.94 73 LEU A C 1
ATOM 599 O O . LEU A 1 73 ? 17.299 13.515 -20.968 1.00 64.94 73 LEU A O 1
ATOM 603 N N . ALA A 1 74 ? 17.474 13.037 -23.148 1.00 62.12 74 ALA A N 1
ATOM 604 C CA . ALA A 1 74 ? 18.935 13.190 -23.206 1.00 62.12 74 ALA A CA 1
ATOM 605 C C . ALA A 1 74 ? 19.420 14.606 -22.826 1.00 62.12 74 ALA A C 1
ATOM 607 O O . ALA A 1 74 ? 20.576 14.808 -22.462 1.00 62.12 74 ALA A O 1
ATOM 608 N N . HIS A 1 75 ? 18.533 15.602 -22.899 1.00 62.47 75 HIS A N 1
ATOM 609 C CA . HIS A 1 75 ? 18.805 16.957 -22.423 1.00 62.47 75 HIS A CA 1
ATOM 610 C C . HIS A 1 75 ? 18.706 17.079 -20.891 1.00 62.47 75 HIS A C 1
ATOM 612 O O . HIS A 1 75 ? 19.366 17.936 -20.308 1.00 62.47 75 HIS A O 1
ATOM 618 N N . LEU A 1 76 ? 17.922 16.212 -20.241 1.00 60.84 76 LEU A N 1
ATOM 619 C CA . LEU A 1 76 ? 17.716 16.185 -18.792 1.00 60.84 76 LEU A CA 1
ATOM 620 C C . LEU A 1 76 ? 18.848 15.430 -18.077 1.00 60.84 76 LEU A C 1
ATOM 622 O O . LEU A 1 76 ? 19.285 15.845 -17.008 1.00 60.84 76 LEU A O 1
ATOM 626 N N . SER A 1 77 ? 19.410 14.394 -18.716 1.00 55.84 77 SER A N 1
ATOM 627 C CA . SER A 1 77 ? 20.540 13.606 -18.191 1.00 55.84 77 SER A CA 1
ATOM 628 C C . SER A 1 77 ? 21.864 14.377 -18.087 1.00 55.84 77 SER A C 1
ATOM 630 O O . SER A 1 77 ? 22.876 13.811 -17.687 1.00 55.84 77 SER A O 1
ATOM 632 N N . LYS A 1 78 ? 21.889 15.657 -18.481 1.00 52.53 78 LYS A N 1
ATOM 633 C CA . LYS A 1 78 ? 23.054 16.540 -18.334 1.00 52.53 78 LYS A CA 1
ATOM 634 C C . LYS A 1 78 ? 23.056 17.321 -17.018 1.00 52.53 78 LYS A C 1
ATOM 636 O O . LYS A 1 78 ? 24.072 17.930 -16.692 1.00 52.53 78 LYS A O 1
ATOM 641 N N . SER A 1 79 ? 21.955 17.297 -16.266 1.00 55.31 79 SER A N 1
ATOM 642 C CA . SER A 1 79 ? 21.926 17.781 -14.889 1.00 55.31 79 SER A CA 1
ATOM 643 C C . SER A 1 79 ? 22.327 16.622 -13.976 1.00 55.31 79 SER A C 1
ATOM 645 O O . SER A 1 79 ? 21.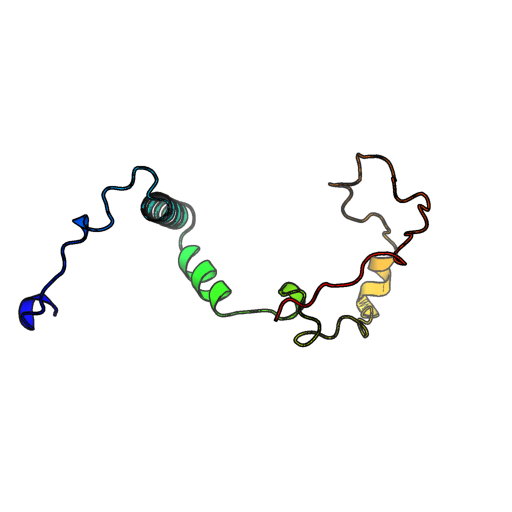502 15.840 -13.522 1.00 55.31 79 SER A O 1
ATOM 647 N N . TYR A 1 80 ? 23.633 16.490 -13.749 1.00 56.25 80 TYR A N 1
ATOM 648 C CA . TYR A 1 80 ? 24.223 15.604 -12.737 1.00 56.25 80 TYR A CA 1
ATOM 649 C C . TYR A 1 80 ? 24.013 16.132 -11.305 1.00 56.25 80 TYR A C 1
ATOM 651 O O . TYR A 1 80 ? 24.791 15.837 -10.405 1.00 56.25 80 TYR A O 1
ATOM 659 N N . GLU A 1 81 ? 22.976 16.930 -11.075 1.00 54.62 81 GLU A N 1
ATOM 660 C CA . GLU A 1 81 ? 22.536 17.286 -9.732 1.00 54.62 81 GLU A CA 1
ATOM 661 C C . GLU A 1 81 ? 21.401 16.328 -9.390 1.00 54.62 81 GLU A C 1
ATOM 663 O O . GLU A 1 81 ? 20.221 16.653 -9.492 1.00 54.62 81 GLU A O 1
ATOM 668 N N . GLY A 1 82 ? 21.782 15.089 -9.069 1.00 63.69 82 GLY A N 1
ATOM 669 C CA . GLY A 1 82 ? 20.874 14.137 -8.440 1.00 63.69 82 GLY A CA 1
ATOM 670 C C . GLY A 1 82 ? 20.297 14.699 -7.138 1.00 63.69 82 GLY A C 1
ATOM 671 O O . GLY A 1 82 ? 20.682 15.770 -6.668 1.00 63.69 82 GLY A O 1
ATOM 672 N N . ASP A 1 83 ? 19.349 13.974 -6.554 1.00 56.62 83 ASP A N 1
ATOM 673 C CA . ASP A 1 83 ? 18.660 14.377 -5.331 1.00 56.62 83 ASP A CA 1
ATOM 674 C C . ASP A 1 83 ? 19.649 14.391 -4.146 1.00 56.62 83 ASP A C 1
ATOM 676 O O . ASP A 1 83 ? 19.877 13.376 -3.492 1.00 56.62 83 ASP A O 1
ATOM 680 N N . ARG A 1 84 ? 20.266 15.554 -3.882 1.00 55.53 84 ARG A N 1
ATOM 681 C CA . ARG A 1 84 ? 21.321 15.761 -2.861 1.00 55.53 84 ARG A CA 1
ATOM 682 C C . ARG A 1 84 ? 20.827 15.610 -1.422 1.00 55.53 84 ARG A C 1
ATOM 684 O O . ARG A 1 84 ? 21.546 15.929 -0.480 1.00 55.53 84 ARG A O 1
ATOM 691 N N . ALA A 1 85 ? 19.593 15.154 -1.234 1.00 60.00 85 ALA A N 1
ATOM 692 C CA . ALA A 1 85 ? 18.946 15.024 0.063 1.00 60.00 85 ALA A CA 1
ATOM 693 C C . ALA A 1 85 ? 19.670 14.050 1.015 1.00 60.00 85 ALA A C 1
ATOM 695 O O . ALA A 1 85 ? 19.372 14.052 2.208 1.00 60.00 85 ALA A O 1
ATOM 696 N N . ILE A 1 86 ? 20.611 13.236 0.512 1.00 56.00 86 ILE A N 1
ATOM 697 C CA . ILE A 1 86 ? 21.365 12.236 1.288 1.00 56.00 86 ILE A CA 1
ATOM 698 C C . ILE A 1 86 ? 22.896 12.453 1.196 1.00 56.00 86 ILE A C 1
ATOM 700 O O . ILE A 1 86 ? 23.653 11.772 1.878 1.00 56.00 86 ILE A O 1
ATOM 704 N N . ASP A 1 87 ? 23.374 13.443 0.432 1.00 62.50 87 ASP A N 1
ATOM 705 C CA . ASP A 1 87 ? 24.812 13.618 0.137 1.00 62.50 87 ASP A CA 1
ATOM 706 C C . ASP A 1 87 ? 25.581 14.418 1.209 1.00 62.50 87 ASP A C 1
ATOM 708 O O . ASP A 1 87 ? 26.782 14.665 1.083 1.00 62.50 87 ASP A O 1
ATOM 712 N N . GLU A 1 88 ? 24.927 14.832 2.298 1.00 58.50 88 GLU A N 1
ATOM 713 C CA . GLU A 1 88 ? 25.597 15.472 3.438 1.00 58.50 88 GLU A CA 1
ATOM 714 C C . GLU A 1 88 ? 26.216 14.425 4.376 1.00 58.50 88 GLU A C 1
ATOM 716 O O . GLU A 1 88 ? 25.852 14.281 5.544 1.00 58.50 88 GLU A O 1
ATOM 721 N N . GLY A 1 89 ? 27.183 13.674 3.859 1.00 51.16 89 GLY A N 1
ATOM 722 C CA . GLY A 1 89 ? 27.948 12.725 4.651 1.00 51.16 89 GLY A CA 1
ATOM 723 C C . GLY A 1 89 ? 28.997 12.023 3.812 1.00 51.16 89 GLY A C 1
ATOM 724 O O . GLY A 1 89 ? 28.688 11.006 3.219 1.00 51.16 89 GLY A O 1
ATOM 725 N N . ILE A 1 90 ? 30.206 12.597 3.785 1.00 49.16 90 ILE A N 1
ATOM 726 C CA . ILE A 1 90 ? 31.507 12.001 3.418 1.00 49.16 90 ILE A CA 1
ATOM 727 C C . ILE A 1 90 ? 31.413 10.770 2.502 1.00 49.16 90 ILE A C 1
ATOM 729 O O . ILE A 1 90 ? 31.054 9.683 2.953 1.00 49.16 90 ILE A O 1
ATOM 733 N N . ASP A 1 91 ? 31.868 10.936 1.258 1.00 52.12 91 ASP A N 1
ATOM 734 C CA . ASP A 1 91 ? 32.174 9.867 0.306 1.00 52.12 91 ASP A CA 1
ATOM 735 C C . ASP A 1 91 ? 33.102 8.804 0.928 1.00 52.12 91 ASP A C 1
ATOM 737 O O . ASP A 1 91 ? 34.318 8.817 0.759 1.00 52.12 91 ASP A O 1
ATOM 741 N N . ALA A 1 92 ? 32.532 7.841 1.647 1.00 46.47 92 ALA A N 1
ATOM 742 C CA . ALA A 1 92 ? 33.230 6.658 2.141 1.00 46.47 92 ALA A CA 1
ATOM 743 C C . ALA A 1 92 ? 33.134 5.502 1.131 1.00 46.47 92 ALA A C 1
ATOM 745 O O . ALA A 1 92 ? 33.076 4.334 1.507 1.00 46.47 92 ALA A O 1
ATOM 746 N N . CYS A 1 93 ? 33.117 5.829 -0.164 1.00 51.66 93 CYS A N 1
ATOM 747 C CA . CYS A 1 93 ? 33.395 4.877 -1.236 1.00 51.66 93 CYS A CA 1
ATOM 748 C C . CYS A 1 93 ? 34.806 5.104 -1.808 1.00 51.66 93 CYS A C 1
ATOM 750 O O . CYS A 1 93 ? 35.060 4.899 -2.994 1.00 51.66 93 CYS A O 1
ATOM 752 N N . GLU A 1 94 ? 35.749 5.518 -0.958 1.00 45.75 94 GLU A N 1
ATOM 753 C CA . GLU A 1 94 ? 37.172 5.357 -1.233 1.00 45.75 94 GLU A CA 1
ATOM 754 C C . GLU A 1 94 ? 37.511 3.868 -1.082 1.00 45.75 94 GLU A C 1
ATOM 756 O O . GLU A 1 94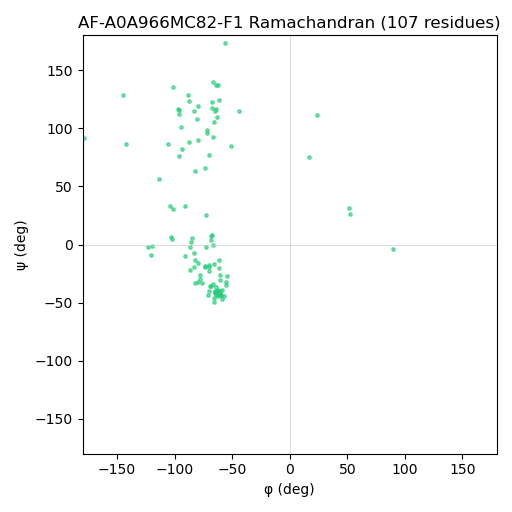 ? 37.657 3.349 0.020 1.00 45.75 94 GLU A O 1
ATOM 761 N N . SER A 1 95 ? 37.511 3.173 -2.222 1.00 49.62 95 SER A N 1
ATOM 762 C CA . SER A 1 95 ? 38.210 1.912 -2.507 1.00 49.62 95 SER A CA 1
ATOM 763 C C . SER A 1 95 ? 38.704 1.118 -1.288 1.00 49.62 95 SER A C 1
ATOM 765 O O . SER A 1 95 ? 39.904 1.048 -1.020 1.00 49.62 95 SER A O 1
ATOM 767 N N . ILE A 1 96 ? 37.788 0.448 -0.590 1.00 48.53 96 ILE A N 1
ATOM 768 C CA . ILE A 1 96 ? 38.136 -0.751 0.171 1.00 48.53 96 ILE A CA 1
ATOM 769 C C . ILE A 1 96 ? 37.829 -1.923 -0.756 1.00 48.53 96 ILE A C 1
ATOM 771 O O . ILE A 1 96 ? 36.671 -2.289 -0.939 1.00 48.53 96 ILE A O 1
ATOM 775 N N . GLU A 1 97 ? 38.876 -2.467 -1.380 1.00 50.78 97 GLU A N 1
ATOM 776 C CA . GLU A 1 97 ? 38.853 -3.767 -2.061 1.00 50.78 97 GLU A CA 1
ATOM 777 C C . GLU A 1 97 ? 38.116 -4.777 -1.172 1.00 50.78 97 GLU A C 1
ATOM 779 O O . GLU A 1 97 ? 38.580 -5.076 -0.064 1.00 50.78 97 GLU A O 1
ATOM 784 N N . PRO A 1 98 ? 36.955 -5.294 -1.588 1.00 44.84 98 PRO A N 1
ATOM 785 C CA . PRO A 1 98 ? 36.215 -6.164 -0.711 1.00 44.84 98 PRO A CA 1
ATOM 786 C C . PRO A 1 98 ? 36.792 -7.578 -0.824 1.00 44.84 98 PRO A C 1
ATOM 788 O O . PRO A 1 98 ? 36.729 -8.224 -1.871 1.00 44.84 98 PRO A O 1
ATOM 791 N N . SER A 1 99 ? 37.374 -8.074 0.271 1.00 50.38 99 SER A N 1
ATOM 792 C CA . SER A 1 99 ? 37.912 -9.434 0.379 1.00 50.38 99 SER A CA 1
ATOM 793 C C . SER A 1 99 ? 36.782 -10.467 0.487 1.00 50.38 99 SER A C 1
ATOM 795 O O . SER A 1 99 ? 36.613 -11.160 1.487 1.00 50.38 99 SER A O 1
ATOM 797 N N . TRP A 1 100 ? 35.995 -10.609 -0.580 1.00 53.16 100 TRP A N 1
ATOM 798 C CA . TRP A 1 100 ? 34.903 -11.586 -0.685 1.00 53.16 100 TRP A CA 1
ATOM 799 C C . TRP A 1 100 ? 35.376 -13.051 -0.754 1.00 53.16 100 TRP A C 1
ATOM 801 O O . TRP A 1 100 ? 34.564 -13.952 -0.936 1.00 53.16 100 TRP A O 1
ATOM 811 N N . SER A 1 101 ? 36.669 -13.340 -0.577 1.00 51.97 101 SER A N 1
ATOM 812 C CA . SER A 1 101 ? 37.209 -14.704 -0.643 1.00 51.97 101 SER A CA 1
ATOM 813 C C . SER A 1 101 ? 36.861 -15.591 0.562 1.00 51.97 101 SER A C 1
ATOM 815 O O . SER A 1 101 ? 37.258 -16.753 0.580 1.00 51.97 101 SER A O 1
ATOM 817 N N . SER A 1 102 ? 36.162 -15.082 1.581 1.00 54.38 102 SER A N 1
ATOM 818 C CA . SER A 1 102 ? 35.902 -15.810 2.836 1.00 54.38 102 SER A CA 1
ATOM 819 C C . SER A 1 102 ? 34.424 -16.044 3.169 1.00 54.38 102 SER A C 1
ATOM 821 O O . SER A 1 102 ? 34.134 -16.705 4.165 1.00 54.38 102 SER A O 1
ATOM 823 N N . LEU A 1 103 ? 33.481 -15.572 2.349 1.00 46.38 103 LEU A N 1
ATOM 824 C CA . LEU A 1 103 ? 32.050 -15.803 2.574 1.00 46.38 103 LEU A CA 1
ATOM 825 C C . LEU A 1 103 ? 31.575 -17.042 1.811 1.00 46.38 103 LEU A C 1
ATOM 827 O O . LEU A 1 103 ? 31.016 -16.959 0.720 1.00 46.38 103 LEU A O 1
ATOM 831 N N . THR A 1 104 ? 31.792 -18.216 2.401 1.00 53.53 104 THR A N 1
ATOM 832 C CA . THR A 1 104 ? 31.090 -19.429 1.982 1.00 53.53 104 THR A CA 1
ATOM 833 C C . THR A 1 104 ? 29.685 -19.429 2.583 1.00 53.53 104 THR A C 1
ATOM 835 O O . THR A 1 104 ? 29.499 -19.409 3.800 1.00 53.53 104 THR A O 1
ATOM 838 N N . TRP A 1 105 ? 28.674 -19.440 1.715 1.00 48.78 105 TRP A N 1
ATOM 839 C CA . TRP A 1 105 ? 27.284 -19.660 2.102 1.00 48.78 105 TRP A CA 1
ATOM 840 C C . TRP A 1 105 ? 27.143 -21.069 2.686 1.00 48.78 105 TRP A C 1
ATOM 842 O O . TRP A 1 105 ? 27.244 -22.062 1.967 1.00 48.78 105 TRP A O 1
ATOM 852 N N . ILE A 1 106 ? 26.921 -21.165 3.998 1.00 48.34 106 ILE A N 1
ATOM 853 C CA . ILE A 1 106 ? 26.538 -22.424 4.639 1.00 48.34 106 ILE A CA 1
ATOM 854 C C . ILE A 1 106 ? 25.093 -22.711 4.222 1.00 48.34 106 ILE A C 1
ATOM 856 O O . ILE A 1 106 ? 24.152 -22.166 4.799 1.00 48.34 106 ILE A O 1
ATOM 860 N N . HIS A 1 107 ? 24.917 -23.570 3.218 1.00 46.25 107 HIS A N 1
ATOM 861 C CA . HIS A 1 107 ? 23.663 -24.295 3.059 1.00 46.25 107 HIS A CA 1
ATOM 862 C C . HIS A 1 107 ? 23.504 -25.204 4.277 1.00 46.25 107 HIS A C 1
ATOM 864 O O . HIS A 1 107 ? 24.336 -26.072 4.533 1.00 46.25 107 HIS A O 1
ATOM 870 N N . LYS A 1 108 ? 22.465 -24.946 5.067 1.00 41.00 108 LYS A N 1
ATOM 871 C CA . LYS A 1 108 ? 22.026 -25.834 6.135 1.00 41.00 108 LYS A CA 1
ATOM 872 C C . LYS A 1 108 ? 20.899 -26.685 5.556 1.00 41.00 108 LYS A C 1
ATOM 874 O O . LYS A 1 108 ? 19.894 -26.114 5.134 1.00 41.00 108 LYS A O 1
ATOM 879 N N . ASP A 1 109 ? 21.145 -27.990 5.484 1.00 53.81 109 ASP A N 1
ATOM 880 C CA . ASP A 1 109 ? 20.162 -29.025 5.137 1.00 53.81 109 ASP A CA 1
ATOM 881 C C . ASP A 1 109 ? 18.906 -28.959 6.024 1.00 53.81 109 ASP A C 1
ATOM 883 O O . ASP A 1 109 ? 19.036 -28.599 7.225 1.00 53.81 109 ASP A O 1
#

Mean predicted aligned error: 16.85 Å

pLDDT: mean 74.39, std 18.1, range [41.0, 97.06]